Protein AF-A0A3C0G564-F1 (afdb_monomer_lite)

pLDDT: mean 93.32, std 7.47, range [54.59, 97.94]

Sequence (65 aa):
GSKFYYVKVYRSELFDPEGIDANKISSVHTKFSKVSEETFDFYLNYLTNKERNQFTWAKRGMINV

Radius of gyration: 11.37 Å; chains: 1; bounding box: 31×25×27 Å

Secondary structure (DSSP, 8-state):
----EEEEEETTEEP-TTSTTGGGTTSTTEEEEEE-HHHHHHHHHHHHH--HHHHHHHHHHTT--

Structure (mmCIF, N/CA/C/O backbone):
data_AF-A0A3C0G564-F1
#
_entry.id   AF-A0A3C0G564-F1
#
loop_
_atom_site.group_PDB
_atom_site.id
_atom_site.type_symbol
_atom_site.label_atom_id
_atom_site.label_alt_id
_atom_site.label_comp_id
_atom_site.label_asym_id
_atom_site.label_entity_id
_atom_site.label_seq_id
_atom_site.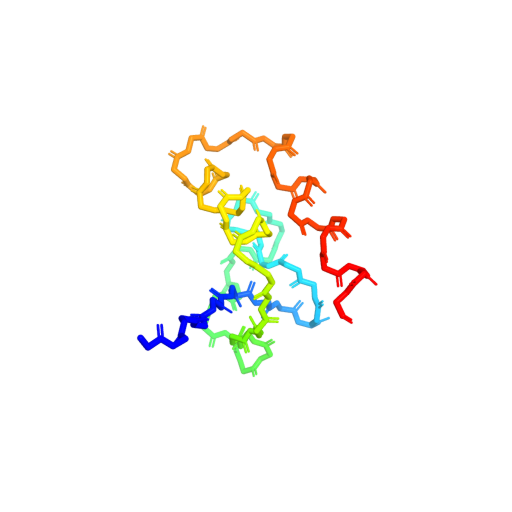pdbx_PDB_ins_code
_atom_site.Cartn_x
_atom_site.Cartn_y
_atom_site.Cartn_z
_atom_site.occupancy
_atom_site.B_iso_or_equiv
_atom_site.auth_seq_id
_atom_site.auth_comp_id
_atom_site.auth_asym_id
_atom_site.auth_atom_id
_atom_site.pdbx_PDB_model_num
ATOM 1 N N . GLY A 1 1 ? -17.147 16.239 0.185 1.00 69.38 1 GLY A N 1
ATOM 2 C CA . GLY A 1 1 ? -16.687 15.375 -0.922 1.00 69.38 1 GLY A CA 1
ATOM 3 C C . GLY A 1 1 ? -16.202 14.058 -0.353 1.00 69.38 1 GLY A C 1
ATOM 4 O O . GLY A 1 1 ? -15.678 14.072 0.752 1.00 69.38 1 GLY A O 1
ATOM 5 N N . SER A 1 2 ? -16.405 12.942 -1.056 1.00 80.88 2 SER A N 1
ATOM 6 C CA . SER A 1 2 ? -15.877 11.633 -0.635 1.00 80.88 2 SER A CA 1
ATOM 7 C C . SER A 1 2 ? -14.363 11.579 -0.880 1.00 80.88 2 SER A C 1
ATOM 9 O O . SER A 1 2 ? -13.903 12.033 -1.929 1.00 80.88 2 SER A O 1
ATOM 11 N N . LYS A 1 3 ? -13.592 11.085 0.096 1.00 92.50 3 LYS A N 1
ATOM 12 C CA . LYS A 1 3 ? -12.141 10.876 -0.019 1.00 92.50 3 LYS A CA 1
ATOM 13 C C . LYS A 1 3 ? -11.865 9.436 -0.447 1.00 92.50 3 LYS A C 1
ATOM 15 O O . LYS A 1 3 ? -12.584 8.520 -0.055 1.00 92.50 3 LYS A O 1
ATOM 20 N N . PHE A 1 4 ? -10.807 9.236 -1.226 1.00 95.81 4 PHE A N 1
ATOM 21 C CA . PHE A 1 4 ? -10.327 7.911 -1.610 1.00 95.81 4 PHE A CA 1
ATOM 22 C C . PHE A 1 4 ? -8.878 7.740 -1.170 1.00 95.81 4 PHE A C 1
ATOM 24 O O . PHE A 1 4 ? -8.072 8.652 -1.351 1.00 95.81 4 PHE A O 1
ATOM 31 N N . TYR A 1 5 ? -8.560 6.561 -0.637 1.00 96.69 5 TYR A N 1
ATOM 32 C CA . TYR A 1 5 ? -7.243 6.227 -0.108 1.00 96.69 5 TYR A CA 1
ATOM 33 C C . TYR A 1 5 ? -6.592 5.128 -0.945 1.00 96.69 5 TYR A C 1
ATOM 35 O O . TYR A 1 5 ? -7.272 4.232 -1.454 1.00 96.69 5 TYR A O 1
ATOM 43 N N . TYR A 1 6 ? -5.272 5.214 -1.101 1.00 96.75 6 TYR A N 1
ATOM 44 C CA . TYR A 1 6 ? -4.499 4.308 -1.943 1.00 96.75 6 TYR A CA 1
ATOM 45 C C . TYR A 1 6 ? -3.174 3.941 -1.281 1.00 96.75 6 TYR A C 1
ATOM 47 O O . TYR A 1 6 ? -2.505 4.796 -0.706 1.00 96.75 6 TYR A O 1
ATOM 55 N N . VAL A 1 7 ? -2.759 2.685 -1.433 1.00 96.69 7 VAL A N 1
ATOM 56 C CA . VAL A 1 7 ? -1.463 2.176 -0.954 1.00 96.69 7 VAL A CA 1
ATOM 57 C C . VAL A 1 7 ? -0.689 1.531 -2.094 1.00 96.69 7 VAL A C 1
ATOM 59 O O . VAL A 1 7 ? -1.283 1.064 -3.067 1.00 96.69 7 VAL A O 1
ATOM 62 N N . LYS A 1 8 ? 0.645 1.501 -1.993 1.00 96.50 8 LYS A N 1
ATOM 63 C CA . LYS A 1 8 ? 1.466 0.747 -2.947 1.00 96.50 8 LYS A CA 1
ATOM 64 C C . LYS A 1 8 ? 1.364 -0.744 -2.656 1.00 96.50 8 LYS A C 1
ATOM 66 O O . LYS A 1 8 ? 1.531 -1.174 -1.519 1.00 96.50 8 LYS A O 1
ATOM 71 N N . VAL A 1 9 ? 1.158 -1.515 -3.711 1.00 96.44 9 VAL A N 1
ATOM 72 C CA . VAL A 1 9 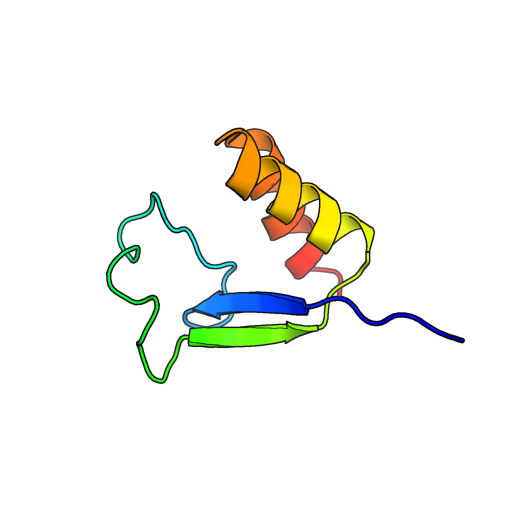? 1.180 -2.974 -3.693 1.00 96.44 9 VAL A CA 1
ATOM 73 C C . VAL A 1 9 ? 2.170 -3.478 -4.729 1.00 96.44 9 VAL A C 1
ATOM 75 O O . VAL A 1 9 ? 2.306 -2.877 -5.795 1.00 96.44 9 VAL A O 1
ATOM 78 N N . TYR A 1 10 ? 2.829 -4.590 -4.439 1.00 95.94 10 TYR A N 1
ATOM 79 C CA . TYR A 1 10 ? 3.642 -5.345 -5.384 1.00 95.94 10 TYR A CA 1
ATOM 80 C C . TYR A 1 10 ? 3.066 -6.753 -5.485 1.00 95.94 10 TYR A C 1
ATOM 82 O O . TYR A 1 10 ? 2.867 -7.419 -4.475 1.00 95.94 10 TYR A O 1
ATOM 90 N N . ARG A 1 11 ? 2.730 -7.189 -6.707 1.00 92.94 11 ARG A N 1
ATOM 91 C CA . ARG A 1 11 ? 2.058 -8.486 -6.952 1.00 92.94 11 ARG A CA 1
ATOM 92 C C . ARG A 1 11 ? 0.791 -8.695 -6.102 1.00 92.94 11 ARG A C 1
ATOM 94 O O . ARG A 1 11 ? 0.538 -9.785 -5.610 1.00 92.94 11 ARG A O 1
ATOM 101 N N . SER A 1 12 ? -0.007 -7.635 -5.959 1.00 90.44 12 SER A N 1
ATOM 102 C CA . SER A 1 12 ? -1.240 -7.604 -5.151 1.00 90.44 12 SER A CA 1
ATOM 103 C C . SER A 1 12 ? -1.043 -7.764 -3.639 1.00 90.44 12 SER A C 1
ATOM 105 O O . SER A 1 12 ? -2.030 -7.769 -2.911 1.00 90.44 12 SER A O 1
ATOM 107 N N . GLU A 1 13 ? 0.196 -7.811 -3.148 1.00 92.88 13 GLU A N 1
ATOM 108 C CA . GLU A 1 13 ? 0.499 -7.712 -1.722 1.00 92.88 13 GLU A CA 1
ATOM 109 C C . GLU A 1 13 ? 0.934 -6.297 -1.346 1.00 92.88 13 GLU A C 1
ATOM 111 O O . GLU A 1 13 ? 1.557 -5.596 -2.144 1.00 92.88 13 GLU A O 1
ATOM 116 N N . LEU A 1 14 ? 0.626 -5.879 -0.116 1.00 95.62 14 LEU A N 1
ATOM 117 C CA . LEU A 1 14 ? 1.074 -4.599 0.426 1.00 95.62 14 LEU A CA 1
ATOM 118 C C . LEU A 1 14 ? 2.600 -4.487 0.320 1.00 95.62 14 LEU A C 1
ATOM 120 O O . LEU A 1 14 ? 3.326 -5.372 0.776 1.00 95.62 14 LEU A O 1
ATOM 124 N N . PHE A 1 15 ? 3.076 -3.413 -0.307 1.00 96.88 15 PHE A N 1
ATOM 125 C CA . PHE A 1 15 ? 4.502 -3.219 -0.541 1.00 96.88 15 PHE A CA 1
ATOM 126 C C . PHE A 1 15 ? 5.237 -2.996 0.786 1.00 96.88 15 PHE A C 1
ATOM 128 O O . PHE A 1 15 ? 4.797 -2.201 1.611 1.00 96.88 15 PHE A O 1
ATOM 135 N N . ASP A 1 16 ? 6.372 -3.670 0.974 1.00 95.81 16 ASP A N 1
ATOM 136 C CA . ASP A 1 16 ? 7.225 -3.501 2.149 1.00 95.81 16 ASP A CA 1
ATOM 137 C C . ASP A 1 16 ? 8.572 -2.860 1.762 1.00 95.81 16 ASP A C 1
ATOM 139 O O . ASP A 1 16 ? 9.425 -3.545 1.190 1.00 95.81 16 ASP A O 1
ATOM 143 N N . PRO A 1 17 ? 8.809 -1.574 2.091 1.00 94.06 17 PRO A N 1
ATOM 144 C CA . PRO A 1 17 ? 10.093 -0.917 1.840 1.00 94.06 17 PRO A CA 1
ATOM 145 C C . PRO A 1 17 ? 11.265 -1.468 2.664 1.00 94.06 17 PRO A C 1
ATOM 147 O O . PRO A 1 17 ? 12.407 -1.188 2.326 1.00 94.06 17 PRO A O 1
ATOM 150 N N . GLU A 1 18 ? 10.996 -2.225 3.731 1.00 93.00 18 GLU A N 1
ATOM 151 C CA . GLU A 1 18 ? 12.001 -2.875 4.591 1.00 93.00 18 GLU A CA 1
ATOM 152 C C . GLU A 1 18 ? 12.056 -4.395 4.350 1.00 93.00 18 GLU A C 1
ATOM 154 O O . GLU A 1 18 ? 12.656 -5.145 5.124 1.00 93.00 18 GLU A O 1
ATOM 159 N N . GLY A 1 19 ? 11.339 -4.875 3.333 1.00 91.81 19 GLY A N 1
ATOM 160 C CA . GLY A 1 19 ? 11.210 -6.288 3.008 1.00 91.81 19 GLY A CA 1
ATOM 161 C C . GLY A 1 19 ? 12.190 -6.738 1.930 1.00 91.81 19 GLY A C 1
ATOM 162 O O . GLY A 1 19 ? 12.948 -5.957 1.357 1.00 91.81 19 GLY A O 1
ATOM 163 N N . ILE A 1 20 ? 12.120 -8.024 1.590 1.00 91.88 20 ILE A N 1
ATOM 164 C CA . ILE A 1 20 ? 12.955 -8.635 0.542 1.00 91.88 20 ILE A CA 1
ATOM 165 C C . ILE A 1 20 ? 12.780 -7.973 -0.837 1.00 91.88 20 ILE A C 1
ATOM 167 O O . ILE A 1 20 ? 13.705 -7.965 -1.644 1.00 91.88 20 ILE A O 1
ATOM 171 N N . ASP A 1 21 ? 11.607 -7.385 -1.088 1.00 94.06 21 ASP A N 1
ATOM 172 C CA . ASP A 1 21 ? 11.246 -6.723 -2.342 1.00 94.06 21 ASP A CA 1
ATOM 173 C C . ASP A 1 21 ? 11.404 -5.191 -2.279 1.00 94.06 21 ASP A C 1
ATOM 175 O O . ASP A 1 21 ? 10.893 -4.479 -3.146 1.00 94.06 21 ASP A O 1
ATOM 179 N N . ALA A 1 22 ? 12.138 -4.650 -1.300 1.00 93.69 22 ALA A N 1
ATOM 180 C CA . ALA A 1 22 ? 12.353 -3.206 -1.148 1.00 93.69 22 ALA A CA 1
ATOM 181 C C . ALA A 1 22 ? 12.883 -2.530 -2.432 1.00 93.69 22 ALA A C 1
ATOM 183 O O . ALA A 1 22 ? 12.487 -1.416 -2.783 1.00 93.69 22 ALA A O 1
ATOM 184 N N . ASN A 1 23 ? 13.727 -3.230 -3.199 1.00 95.56 23 ASN A N 1
ATOM 185 C CA . ASN A 1 23 ? 14.272 -2.737 -4.469 1.00 95.56 23 ASN A CA 1
ATOM 186 C C . ASN A 1 23 ? 13.263 -2.740 -5.637 1.00 95.56 23 ASN A C 1
ATOM 188 O O . ASN A 1 23 ? 13.590 -2.286 -6.735 1.00 95.56 23 ASN A O 1
ATOM 192 N N . LYS A 1 24 ? 12.035 -3.235 -5.436 1.00 94.75 24 LYS A N 1
ATOM 193 C CA . LYS A 1 24 ? 10.987 -3.334 -6.465 1.00 94.75 24 LYS A CA 1
ATOM 194 C C . LYS A 1 24 ? 10.055 -2.129 -6.507 1.00 94.75 24 LYS A C 1
ATOM 196 O O . LYS A 1 24 ? 9.073 -2.158 -7.246 1.00 94.75 24 LYS A O 1
ATOM 201 N N . ILE A 1 25 ? 10.351 -1.045 -5.791 1.00 92.31 25 ILE A N 1
ATOM 202 C CA . ILE A 1 25 ? 9.484 0.145 -5.744 1.00 92.31 25 ILE A CA 1
ATOM 203 C C . ILE A 1 25 ? 9.159 0.736 -7.130 1.00 92.31 25 ILE A C 1
ATOM 205 O O . ILE A 1 25 ? 8.060 1.253 -7.325 1.00 92.31 25 ILE A O 1
ATOM 209 N N . SER A 1 26 ? 10.087 0.616 -8.084 1.00 92.19 26 SER A N 1
ATOM 210 C CA . SER A 1 26 ? 9.943 1.081 -9.474 1.00 92.19 26 SER A CA 1
ATOM 211 C C . SER A 1 26 ? 9.593 -0.044 -10.458 1.00 92.19 26 SER A C 1
ATOM 213 O O . SER A 1 26 ? 9.671 0.143 -11.669 1.00 92.19 26 SER A O 1
ATOM 215 N N . SER A 1 27 ? 9.256 -1.238 -9.963 1.00 95.06 27 SER A N 1
ATOM 216 C CA . SER A 1 27 ? 8.840 -2.360 -10.806 1.00 95.06 27 SER A CA 1
ATOM 217 C C . SER A 1 27 ? 7.512 -2.061 -11.499 1.00 95.06 27 SER A C 1
ATOM 219 O O . SER A 1 27 ? 6.610 -1.485 -10.899 1.00 95.06 27 SER A O 1
ATOM 221 N N . VAL A 1 28 ? 7.342 -2.573 -12.719 1.00 93.62 28 VAL A N 1
ATOM 222 C CA . VAL A 1 28 ? 6.059 -2.559 -13.449 1.00 93.62 28 VAL A CA 1
ATOM 223 C C . VAL A 1 28 ? 4.928 -3.282 -12.706 1.00 93.62 28 VAL A C 1
ATOM 225 O O . VAL A 1 28 ? 3.755 -3.050 -12.981 1.00 93.62 28 VAL A O 1
ATOM 228 N N . HIS A 1 29 ? 5.265 -4.158 -11.755 1.00 94.12 29 HIS A N 1
ATOM 229 C CA . HIS A 1 29 ? 4.291 -4.856 -10.913 1.00 94.12 29 HIS A CA 1
ATOM 230 C C . HIS A 1 29 ? 3.943 -4.096 -9.628 1.00 94.12 29 HIS A C 1
ATOM 232 O O . HIS A 1 29 ? 3.097 -4.568 -8.863 1.00 94.12 29 HIS A O 1
ATOM 238 N N . THR A 1 30 ? 4.587 -2.952 -9.385 1.00 96.56 30 THR A N 1
ATOM 239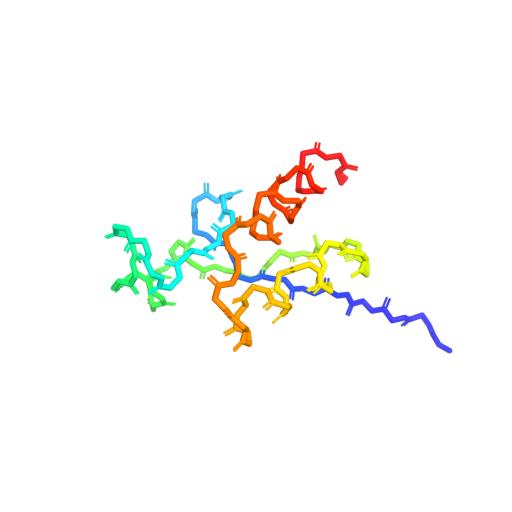 C CA . THR A 1 30 ? 4.291 -2.069 -8.260 1.00 96.56 30 THR A CA 1
ATOM 240 C C . THR A 1 30 ? 3.283 -1.021 -8.704 1.00 96.56 30 THR A C 1
ATOM 242 O O . THR A 1 30 ? 3.541 -0.234 -9.612 1.00 96.56 30 THR A O 1
ATOM 245 N N . LYS A 1 31 ? 2.114 -1.008 -8.068 1.00 96.62 31 LYS A N 1
ATOM 246 C CA . LYS A 1 31 ? 1.004 -0.113 -8.420 1.00 96.62 31 LYS A CA 1
ATOM 247 C C . LYS A 1 31 ? 0.296 0.395 -7.175 1.00 96.62 31 LYS A C 1
ATOM 249 O O . LYS A 1 31 ? 0.491 -0.134 -6.086 1.00 96.62 31 LYS A O 1
ATOM 254 N N . PHE A 1 32 ? -0.547 1.405 -7.342 1.00 96.31 32 PHE A N 1
ATOM 255 C CA . PHE A 1 32 ? -1.458 1.828 -6.286 1.00 96.31 32 PHE A CA 1
ATOM 256 C C . PHE A 1 32 ? -2.728 0.973 -6.302 1.00 96.31 32 PHE A C 1
ATOM 258 O O . PHE A 1 32 ? -3.299 0.727 -7.365 1.00 96.31 32 PHE A O 1
ATOM 265 N N . SER A 1 33 ? -3.166 0.528 -5.126 1.00 95.50 33 SER A N 1
ATOM 266 C CA . SER A 1 33 ? -4.453 -0.134 -4.911 1.00 95.50 33 SER A CA 1
ATOM 267 C C . SER A 1 33 ? -5.317 0.722 -4.001 1.00 95.50 33 SER A C 1
ATOM 269 O O . SER A 1 33 ? -4.819 1.255 -3.008 1.00 95.50 33 SER A O 1
ATOM 271 N N . LYS A 1 34 ? -6.601 0.857 -4.340 1.00 95.50 34 LYS A N 1
ATOM 272 C CA . LYS A 1 34 ? -7.580 1.544 -3.494 1.00 95.50 34 LYS A CA 1
ATOM 273 C C . LYS A 1 34 ? -7.835 0.716 -2.234 1.00 95.50 34 LYS A C 1
ATOM 275 O O . LYS A 1 34 ? -7.927 -0.505 -2.328 1.00 95.50 34 LYS A O 1
ATOM 280 N N . VAL A 1 35 ? -7.954 1.379 -1.088 1.00 95.44 35 VAL A N 1
ATOM 281 C CA . VAL A 1 35 ? -8.204 0.750 0.218 1.00 95.44 35 VAL A CA 1
ATOM 282 C C . VAL A 1 35 ? -9.145 1.600 1.077 1.00 95.44 35 VAL A C 1
ATOM 284 O O . VAL A 1 35 ? -9.488 2.728 0.708 1.00 95.44 35 VAL A O 1
ATOM 287 N N . SER A 1 36 ? -9.563 1.057 2.224 1.00 95.62 36 SER A N 1
ATOM 288 C CA . SER A 1 36 ? -10.225 1.826 3.281 1.00 95.62 36 SER A CA 1
ATOM 289 C C . SER A 1 36 ? -9.269 2.838 3.924 1.00 95.62 36 SER A C 1
ATOM 291 O O . SER A 1 36 ? -8.049 2.678 3.874 1.00 95.62 36 SER A O 1
ATOM 293 N N . GLU A 1 37 ? -9.836 3.869 4.552 1.00 96.31 37 GLU A N 1
ATOM 294 C CA . GLU A 1 37 ? -9.089 4.841 5.365 1.00 96.31 37 GLU A CA 1
ATOM 295 C C . GLU A 1 37 ? -8.281 4.145 6.468 1.00 96.31 37 GLU A C 1
ATOM 297 O O . GLU A 1 37 ? -7.080 4.349 6.573 1.00 96.31 37 GLU A O 1
ATOM 302 N N . GLU A 1 38 ? -8.901 3.208 7.190 1.00 96.44 38 GLU A N 1
ATOM 303 C CA . GLU A 1 38 ? -8.247 2.436 8.254 1.00 96.44 38 GLU A CA 1
ATOM 304 C C . GLU A 1 38 ? -7.000 1.677 7.761 1.00 96.44 38 GLU A C 1
ATOM 306 O O . GLU A 1 38 ? -5.939 1.722 8.383 1.00 96.44 38 GLU A O 1
ATOM 311 N N . THR A 1 39 ? -7.092 1.007 6.606 1.00 97.06 39 THR A N 1
ATOM 312 C CA . THR A 1 39 ? -5.945 0.289 6.023 1.00 97.06 39 THR A CA 1
ATOM 313 C C . THR A 1 39 ? -4.826 1.254 5.639 1.00 97.06 39 THR A C 1
ATOM 315 O O . THR A 1 39 ? -3.643 0.944 5.808 1.00 97.06 39 THR A O 1
ATOM 318 N N . PHE A 1 40 ? -5.194 2.423 5.111 1.00 97.31 40 PHE A N 1
ATOM 319 C CA . PHE A 1 40 ? -4.246 3.472 4.765 1.00 97.31 40 PHE A CA 1
ATOM 320 C C . PHE A 1 40 ? -3.533 4.013 6.005 1.00 97.31 40 PHE A C 1
ATOM 322 O O . PHE A 1 40 ? -2.308 4.112 5.985 1.00 97.31 40 PHE A O 1
ATOM 329 N N . ASP A 1 41 ? -4.262 4.278 7.087 1.00 97.44 41 ASP A N 1
ATOM 330 C CA . ASP A 1 41 ? -3.706 4.806 8.334 1.00 97.44 41 ASP A CA 1
ATOM 331 C C . ASP A 1 41 ? -2.742 3.815 8.994 1.00 97.44 41 ASP A C 1
ATOM 333 O O . ASP A 1 41 ? -1.628 4.188 9.373 1.00 97.44 41 ASP A O 1
ATOM 337 N N . PHE A 1 42 ? -3.098 2.526 9.052 1.00 97.94 42 PHE A N 1
ATOM 338 C CA . PHE A 1 42 ? -2.176 1.487 9.518 1.00 97.94 42 PHE A CA 1
ATOM 339 C C . PHE A 1 42 ? -0.901 1.436 8.672 1.00 97.94 42 PHE A C 1
ATOM 341 O O . PHE A 1 42 ? 0.210 1.368 9.204 1.00 97.94 42 PHE A O 1
ATOM 348 N N . TYR A 1 43 ? -1.029 1.512 7.347 1.00 97.62 43 TYR A N 1
ATOM 349 C CA . TYR A 1 43 ? 0.142 1.503 6.478 1.00 97.62 43 TYR A CA 1
ATOM 350 C C . TYR A 1 43 ? 0.987 2.779 6.622 1.00 97.62 43 TYR A C 1
ATOM 352 O O . TYR A 1 43 ? 2.214 2.702 6.641 1.00 97.62 43 TYR A O 1
ATOM 360 N N . LEU A 1 44 ? 0.366 3.947 6.789 1.00 97.38 44 LEU A N 1
ATOM 361 C CA . LEU A 1 44 ? 1.064 5.211 7.018 1.00 97.38 44 LEU A CA 1
ATOM 362 C C . LEU A 1 44 ? 1.842 5.200 8.341 1.00 97.38 44 LEU A C 1
ATOM 364 O O . LEU A 1 44 ? 3.003 5.623 8.377 1.00 97.38 44 LEU A O 1
ATOM 368 N N . ASN A 1 45 ? 1.241 4.664 9.405 1.00 97.38 45 ASN A N 1
ATOM 369 C CA . ASN A 1 45 ? 1.901 4.491 10.699 1.00 97.38 45 ASN A CA 1
ATOM 370 C C . ASN A 1 45 ? 3.096 3.542 10.589 1.00 97.38 45 ASN A C 1
ATOM 372 O O . ASN A 1 45 ? 4.166 3.832 11.126 1.00 9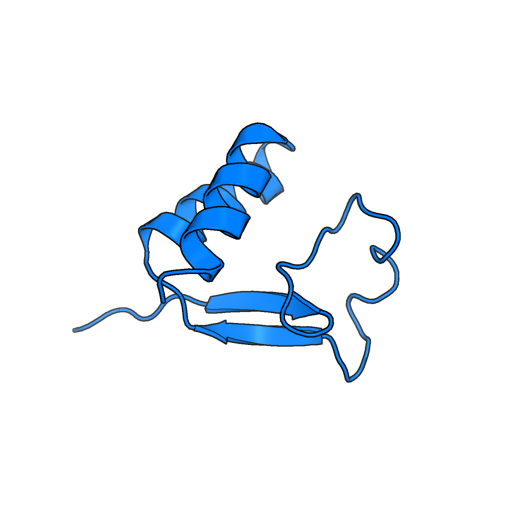7.38 45 ASN A O 1
ATOM 376 N N . TYR A 1 46 ? 2.955 2.453 9.828 1.00 97.56 46 TYR A N 1
ATOM 377 C CA . TYR A 1 46 ? 4.079 1.577 9.519 1.00 97.56 46 TYR A CA 1
ATOM 378 C C . TYR A 1 46 ? 5.213 2.323 8.803 1.00 97.56 46 TYR A C 1
ATOM 380 O O . TYR A 1 46 ? 6.369 2.217 9.208 1.00 97.56 46 TYR A O 1
ATOM 388 N N . LEU A 1 47 ? 4.908 3.091 7.756 1.00 95.94 47 LEU A N 1
ATOM 389 C CA . LEU A 1 47 ? 5.931 3.804 6.986 1.00 95.94 47 LEU A CA 1
AT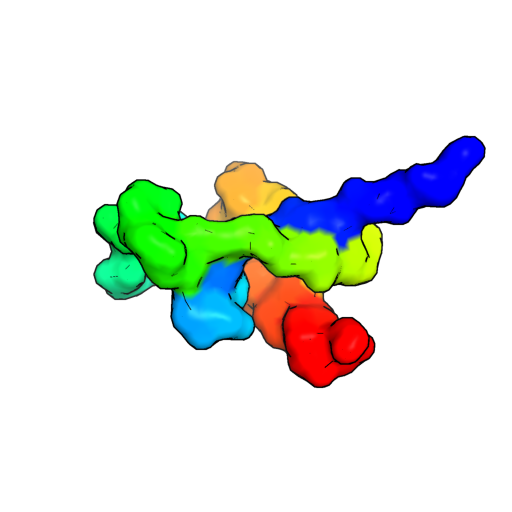OM 390 C C . LEU A 1 47 ? 6.665 4.860 7.820 1.00 95.94 47 LEU A C 1
ATOM 392 O O . LEU A 1 47 ? 7.877 5.020 7.660 1.00 95.94 47 LEU A O 1
ATOM 396 N N . THR A 1 48 ? 5.937 5.542 8.703 1.00 96.75 48 THR A N 1
ATOM 397 C CA . THR A 1 48 ? 6.466 6.610 9.561 1.00 96.75 48 THR A CA 1
ATOM 398 C C . THR A 1 48 ? 7.305 6.051 10.708 1.00 96.75 48 THR A C 1
ATOM 400 O O . THR A 1 48 ? 8.435 6.489 10.908 1.00 96.75 48 THR A O 1
ATOM 403 N N . ASN A 1 49 ? 6.784 5.056 11.432 1.00 95.62 49 ASN A N 1
ATOM 404 C CA . ASN A 1 49 ? 7.367 4.592 12.698 1.00 95.62 49 ASN A CA 1
ATOM 405 C C . ASN A 1 49 ? 8.101 3.248 12.587 1.00 95.6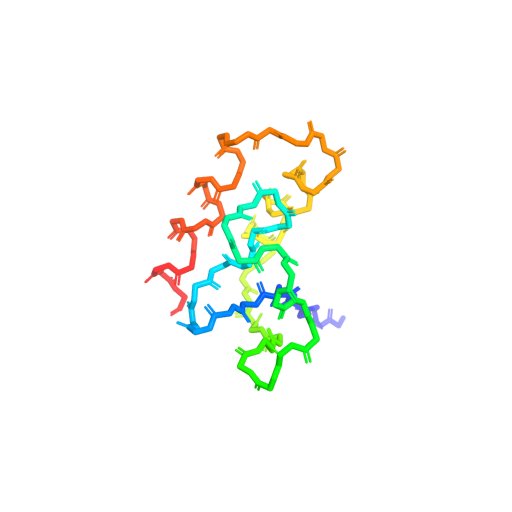2 49 ASN A C 1
ATOM 407 O O . ASN A 1 49 ? 8.715 2.802 13.552 1.00 95.62 49 ASN A O 1
ATOM 411 N N . LYS A 1 50 ? 8.031 2.576 11.430 1.00 92.12 50 LYS A N 1
ATOM 412 C CA . LYS A 1 50 ? 8.603 1.236 11.176 1.00 92.12 50 LYS A CA 1
ATOM 413 C C . LYS A 1 50 ? 8.037 0.131 12.080 1.00 92.12 50 LYS A C 1
ATOM 415 O O . LYS A 1 50 ? 8.627 -0.936 12.241 1.00 92.12 50 LYS A O 1
ATOM 420 N N . GLU A 1 51 ? 6.844 0.351 12.622 1.00 93.56 51 GLU A N 1
ATOM 421 C CA . GLU A 1 51 ? 6.136 -0.576 13.504 1.00 93.56 51 GLU A CA 1
ATOM 422 C C . GLU A 1 51 ? 5.529 -1.771 12.736 1.00 93.56 51 GLU A C 1
ATOM 424 O O . GLU A 1 51 ? 4.535 -1.650 12.018 1.00 93.56 51 GLU A O 1
ATOM 429 N N . ARG A 1 52 ? 6.112 -2.969 12.886 1.00 93.62 52 ARG A N 1
ATOM 430 C CA . ARG A 1 52 ? 5.717 -4.175 12.120 1.00 93.62 52 ARG A CA 1
ATOM 431 C C . ARG A 1 52 ? 4.291 -4.678 12.399 1.00 93.62 52 ARG A C 1
ATOM 433 O O . ARG A 1 52 ? 3.672 -5.298 11.530 1.00 93.62 52 ARG A O 1
ATOM 440 N N . ASN A 1 53 ? 3.748 -4.418 13.585 1.00 96.31 53 ASN A N 1
ATOM 441 C CA . ASN A 1 53 ? 2.347 -4.710 13.913 1.00 96.31 53 ASN A CA 1
ATOM 442 C C . ASN A 1 53 ? 1.385 -3.895 13.030 1.00 96.31 53 ASN A C 1
ATOM 444 O O . ASN A 1 53 ? 0.430 -4.467 12.511 1.00 96.31 53 ASN A O 1
ATOM 448 N N . GLN A 1 54 ? 1.667 -2.613 12.782 1.00 97.44 54 GLN A N 1
ATOM 449 C CA . GLN A 1 54 ? 0.860 -1.754 11.904 1.00 97.44 54 GLN A CA 1
ATOM 450 C C . GLN A 1 54 ? 0.823 -2.302 10.471 1.00 97.44 54 GLN A C 1
ATOM 452 O O . GLN A 1 54 ? -0.241 -2.415 9.865 1.00 97.44 54 GLN A O 1
ATOM 457 N N . PHE A 1 55 ? 1.970 -2.762 9.959 1.00 96.50 55 PHE A N 1
ATOM 458 C CA . PHE A 1 55 ? 2.038 -3.427 8.654 1.00 96.50 55 PHE A CA 1
ATOM 459 C C . PHE A 1 55 ? 1.162 -4.686 8.598 1.00 96.50 55 PHE A C 1
ATOM 461 O O . PHE A 1 55 ? 0.472 -4.932 7.610 1.00 96.50 55 PHE A O 1
ATOM 468 N N . THR A 1 56 ? 1.148 -5.470 9.679 1.00 95.88 56 THR A N 1
ATOM 469 C CA . THR A 1 56 ? 0.320 -6.680 9.783 1.00 95.88 56 THR A CA 1
ATOM 470 C C . THR A 1 56 ? -1.172 -6.344 9.758 1.00 95.88 56 THR A C 1
ATOM 472 O O . THR A 1 56 ? -1.935 -7.017 9.062 1.00 95.88 56 THR A O 1
ATOM 475 N N . TRP A 1 57 ? -1.596 -5.295 10.467 1.00 96.69 57 TRP A N 1
ATOM 476 C CA . TRP A 1 57 ? -2.982 -4.819 10.435 1.00 96.69 57 TRP A CA 1
ATOM 477 C C . TRP A 1 57 ? -3.383 -4.308 9.051 1.00 96.69 57 TRP A C 1
ATOM 479 O O . TRP A 1 57 ? -4.423 -4.718 8.537 1.00 96.69 57 TRP A O 1
ATOM 489 N N . ALA A 1 58 ? -2.517 -3.538 8.389 1.00 96.56 58 ALA A N 1
ATOM 490 C CA . ALA A 1 58 ? -2.746 -3.096 7.016 1.00 96.56 58 ALA A CA 1
ATOM 491 C C . ALA A 1 58 ? -2.873 -4.280 6.034 1.00 96.56 58 ALA A C 1
ATOM 493 O O . ALA A 1 58 ? -3.797 -4.313 5.221 1.00 96.56 58 ALA A O 1
ATOM 494 N N . LYS A 1 59 ? -2.009 -5.305 6.138 1.00 95.19 59 LYS A N 1
ATOM 495 C CA . LYS A 1 59 ? -2.125 -6.530 5.319 1.00 95.19 59 LYS A CA 1
ATOM 496 C C . LYS A 1 59 ? -3.446 -7.267 5.547 1.00 95.19 59 LYS A C 1
ATOM 498 O O . LYS A 1 59 ? -4.004 -7.797 4.594 1.00 95.19 59 LYS A O 1
ATOM 503 N N . ARG A 1 60 ? -3.960 -7.310 6.780 1.00 94.75 60 ARG A N 1
ATOM 504 C CA . ARG A 1 60 ? -5.273 -7.917 7.074 1.00 94.75 60 ARG A CA 1
ATOM 505 C C . ARG A 1 60 ? -6.416 -7.106 6.473 1.00 94.75 60 ARG A C 1
ATOM 507 O O . ARG A 1 60 ? -7.315 -7.696 5.882 1.00 94.75 60 ARG A O 1
ATOM 514 N N . GLY A 1 61 ? -6.346 -5.778 6.569 1.00 93.62 61 GLY A N 1
ATOM 515 C CA . GLY A 1 61 ? -7.315 -4.869 5.951 1.00 93.62 61 GLY A CA 1
ATOM 516 C C . GLY A 1 61 ? -7.419 -5.061 4.437 1.00 93.62 61 GLY A C 1
ATOM 517 O O . GLY A 1 61 ? -8.509 -4.984 3.885 1.00 93.62 61 GLY A O 1
ATOM 518 N N . MET A 1 62 ? -6.315 -5.435 3.783 1.00 90.81 62 MET A N 1
ATOM 519 C CA . MET A 1 62 ? -6.276 -5.755 2.353 1.00 90.81 62 MET A CA 1
ATOM 520 C C . MET A 1 62 ? -7.038 -7.025 1.929 1.00 90.81 62 MET A C 1
ATOM 522 O O . MET A 1 62 ? -7.313 -7.170 0.742 1.00 90.81 62 MET A O 1
ATOM 526 N N . ILE A 1 63 ? -7.376 -7.939 2.847 1.00 83.94 63 ILE A N 1
ATOM 527 C CA . ILE A 1 63 ? -8.098 -9.190 2.530 1.00 83.94 63 ILE A CA 1
ATOM 528 C C . ILE A 1 63 ? -9.621 -8.968 2.484 1.00 83.94 63 ILE A C 1
ATOM 530 O O . ILE A 1 63 ? -10.323 -9.701 1.795 1.00 83.94 63 ILE A O 1
ATOM 534 N N . ASN A 1 64 ? -10.124 -7.943 3.180 1.00 63.59 64 ASN A N 1
ATOM 535 C CA . ASN A 1 64 ? -11.556 -7.682 3.367 1.00 63.59 64 ASN A CA 1
ATOM 536 C C . ASN A 1 64 ? -12.058 -6.445 2.590 1.00 63.59 64 ASN A C 1
ATOM 538 O O . ASN A 1 64 ? -12.999 -5.790 3.040 1.00 63.59 64 ASN A O 1
ATOM 542 N N . VAL A 1 65 ? -11.406 -6.094 1.475 1.00 54.59 65 VAL A N 1
ATOM 543 C CA . VAL A 1 65 ? -11.745 -4.916 0.646 1.00 54.59 65 VAL A CA 1
ATOM 544 C C . VAL A 1 65 ? -12.792 -5.249 -0.408 1.00 54.59 65 VAL A C 1
ATOM 546 O O . VAL A 1 65 ? -12.640 -6.299 -1.070 1.00 54.59 65 VAL A O 1
#

Foldseek 3Di:
DDDWDKAKDAQLFGDDCPDPCVVCCVPPRIDIDIFDPQLRVLVVCCVVVVDVVSSVVSRVRSVVD